Protein AF-C3X5T9-F1 (afdb_monomer)

Radius of gyration: 25.18 Å; Cα contacts (8 Å, |Δi|>4): 83; chains: 1; bounding box: 55×39×69 Å

pLDDT: mean 74.4, std 7.95, range [44.91, 89.31]

Organism: NCBI:txid556268

Sequence (166 aa):
MAKQAQERVCLDCGESFKGNPRARYCPKCREFRREGIRYQEAKTRGPGPIKRLVARIEPIKKYLSFWRLVILNVVFLLIGFSCVWYLHSLPFSIETQQKIEAFAPSNLALTVLLVWGSAMRLFYWYKENRSADNPTYWRDNYWKQLAAWLAGIVFTEFWAMIFLVL

Solvent-accessible surface area (backbone atoms only — not comparable to full-atom values): 9635 Å² total; per-residue (Å²): 132,85,76,70,66,40,80,42,62,15,78,82,81,63,49,78,38,74,32,54,87,86,59,59,54,37,77,68,56,47,51,35,53,73,72,73,42,54,64,70,55,58,69,66,51,66,76,50,74,67,54,50,51,49,63,66,43,53,67,51,57,69,72,61,36,68,66,59,54,51,51,53,52,52,52,52,51,52,52,52,51,50,52,52,52,52,61,66,71,49,84,91,44,75,71,58,50,55,50,50,61,70,44,44,64,54,52,50,52,50,50,50,48,55,52,49,54,50,52,51,51,53,50,44,54,54,48,36,78,69,39,88,88,56,49,65,61,47,54,57,52,46,54,54,51,50,52,54,50,51,50,49,51,54,50,51,54,53,51,50,52,50,68,72,76,105

Mean predicted aligned error: 14.91 Å

Secondary structure (DSSP, 8-state):
---PPEEEE-TTT--EEEE-TT--S-HHHHHHHHTT--HHHHHHSPPPHHHHHHHHHHHHHHHS-HHHHHHHHHHHHHHHHHHHHHHHHS---HHHHHHHHHHHHHHHHHHHHHHHHHHHHHHHHHHHHH-SS-HHHHHHHHHHHHHHHHHHHHHHHHHHHHHHH-

Structure (mmCIF, N/CA/C/O backbone):
data_AF-C3X5T9-F1
#
_entry.id   AF-C3X5T9-F1
#
loop_
_atom_site.group_PDB
_atom_site.id
_atom_site.type_symbol
_atom_site.label_atom_id
_atom_site.label_alt_id
_atom_site.label_comp_id
_atom_site.label_asym_id
_atom_site.label_entity_id
_atom_site.label_seq_id
_atom_site.pdbx_PDB_ins_code
_atom_site.Cartn_x
_atom_site.Cartn_y
_atom_site.Cartn_z
_atom_site.occupancy
_atom_site.B_iso_or_equiv
_atom_site.auth_seq_id
_atom_site.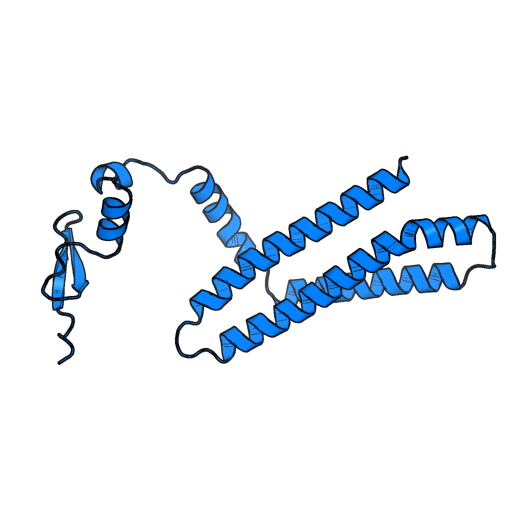auth_comp_id
_atom_site.auth_asym_id
_atom_site.auth_atom_id
_atom_site.pdbx_PDB_model_num
ATOM 1 N N . MET A 1 1 ? -16.497 -15.697 37.513 1.00 44.91 1 MET A N 1
ATOM 2 C CA . MET A 1 1 ? -17.877 -15.363 37.092 1.00 44.91 1 MET A CA 1
ATOM 3 C C . MET A 1 1 ? -17.844 -14.145 36.178 1.00 44.91 1 MET A C 1
ATOM 5 O O . MET A 1 1 ? -17.515 -13.057 36.643 1.00 44.91 1 MET A O 1
ATOM 9 N N . ALA A 1 2 ? -18.092 -14.318 34.878 1.00 54.88 2 ALA A N 1
ATOM 10 C CA . ALA A 1 2 ? -18.152 -13.199 33.940 1.00 54.88 2 ALA A CA 1
ATOM 11 C C . ALA A 1 2 ? -19.401 -12.358 34.250 1.00 54.88 2 ALA A C 1
ATOM 13 O O . ALA A 1 2 ? -20.524 -12.841 34.130 1.00 54.88 2 ALA A O 1
ATOM 14 N N . LYS A 1 3 ? -19.210 -11.119 34.719 1.00 59.91 3 LYS A N 1
ATOM 15 C CA . LYS A 1 3 ? -20.316 -10.183 34.963 1.00 59.91 3 LYS A CA 1
ATOM 16 C C . LYS A 1 3 ? -21.030 -9.920 33.638 1.00 59.91 3 LYS A C 1
ATOM 18 O O . LYS A 1 3 ? -20.430 -9.330 32.743 1.00 59.91 3 LYS A O 1
ATOM 23 N N . GLN A 1 4 ? -22.285 -10.355 33.536 1.00 68.19 4 GLN A N 1
ATOM 24 C CA . GLN A 1 4 ? -23.142 -10.095 32.382 1.00 68.19 4 GLN A CA 1
ATOM 25 C C . GLN A 1 4 ? -23.188 -8.589 32.096 1.00 68.19 4 GLN A C 1
ATOM 27 O O . GLN A 1 4 ? -23.303 -7.769 33.015 1.00 68.19 4 GLN A O 1
ATOM 32 N N . ALA A 1 5 ? -23.039 -8.229 30.822 1.00 73.44 5 ALA A N 1
ATOM 33 C CA . ALA A 1 5 ? -23.129 -6.847 30.382 1.00 73.44 5 ALA A CA 1
ATOM 34 C C . ALA A 1 5 ? -24.562 -6.345 30.606 1.00 73.44 5 ALA A C 1
ATOM 36 O O . ALA A 1 5 ? -25.511 -6.942 30.104 1.00 73.44 5 ALA A O 1
ATOM 37 N N . GLN A 1 6 ? -24.709 -5.264 31.369 1.00 78.62 6 GLN A N 1
ATOM 38 C CA . GLN A 1 6 ? -25.999 -4.624 31.625 1.00 78.62 6 GLN A CA 1
ATOM 39 C C . GLN A 1 6 ? -26.152 -3.396 30.733 1.00 78.62 6 GLN A C 1
ATOM 41 O O . GLN A 1 6 ? -25.168 -2.721 30.417 1.00 78.62 6 GLN A O 1
ATOM 46 N N . GLU A 1 7 ? -27.391 -3.110 30.349 1.00 83.06 7 GLU A N 1
ATOM 47 C CA . GLU A 1 7 ? -27.751 -1.892 29.636 1.00 83.06 7 GLU A CA 1
ATOM 48 C C . GLU A 1 7 ? -27.769 -0.709 30.613 1.00 83.06 7 GLU A C 1
ATOM 50 O O . GLU A 1 7 ? -28.330 -0.781 31.707 1.00 83.06 7 GLU A O 1
ATOM 55 N N . ARG A 1 8 ? -27.047 0.354 30.263 1.00 84.44 8 ARG A N 1
ATOM 56 C CA . ARG A 1 8 ? -26.789 1.531 31.100 1.00 84.44 8 ARG A CA 1
ATOM 57 C C . ARG A 1 8 ? -26.882 2.781 30.245 1.00 84.44 8 ARG A C 1
ATOM 59 O O . ARG A 1 8 ? -26.615 2.726 29.052 1.00 84.44 8 ARG A O 1
ATOM 66 N N . VAL A 1 9 ? -27.172 3.915 30.868 1.00 89.00 9 VAL A N 1
ATOM 67 C CA . VAL A 1 9 ? -27.158 5.226 30.208 1.00 89.00 9 VAL A CA 1
ATOM 68 C C . VAL A 1 9 ? -25.834 5.930 30.501 1.00 89.00 9 VAL A C 1
ATOM 70 O O . VAL A 1 9 ? -25.357 5.931 31.638 1.00 89.00 9 VAL A O 1
ATOM 73 N N . CYS A 1 10 ? -25.201 6.497 29.476 1.00 89.31 10 CYS A N 1
ATOM 74 C CA . CYS A 1 10 ? -23.958 7.246 29.632 1.00 89.31 10 CYS A CA 1
ATOM 75 C C . CYS A 1 10 ? -24.202 8.609 30.292 1.00 89.31 10 CYS A C 1
ATOM 77 O O . CYS A 1 10 ? -25.051 9.367 29.841 1.00 89.31 10 CYS A O 1
ATOM 79 N N . LEU A 1 11 ? -23.387 8.963 31.293 1.00 87.00 11 LEU A N 1
ATOM 80 C CA . LEU A 1 11 ? -23.489 10.262 31.977 1.00 87.00 11 LEU A CA 1
ATOM 81 C C . LEU A 1 11 ? -23.094 11.472 31.111 1.00 87.00 11 LEU A C 1
ATOM 83 O O . LEU A 1 11 ? -23.538 12.577 31.396 1.00 87.00 11 LEU A O 1
ATOM 87 N N . ASP A 1 12 ? -22.258 11.281 30.083 1.00 85.62 12 ASP A N 1
ATOM 88 C CA . ASP A 1 12 ? -21.768 12.385 29.242 1.00 85.62 12 ASP A CA 1
ATOM 89 C C . ASP A 1 12 ? -22.671 12.630 28.020 1.00 85.62 12 ASP A C 1
ATOM 91 O O . ASP A 1 12 ? -22.975 13.779 27.708 1.00 85.62 12 ASP A O 1
ATOM 95 N N . CYS A 1 13 ? -23.092 11.568 27.316 1.00 85.50 13 CYS A N 1
ATOM 96 C CA . CYS A 1 13 ? -23.898 11.688 26.093 1.00 85.50 13 CYS A CA 1
ATOM 97 C C . CYS A 1 13 ? -25.374 11.292 26.241 1.00 85.50 13 CYS A C 1
ATOM 99 O O . CYS A 1 13 ? -26.151 11.578 25.337 1.00 85.50 13 CYS A O 1
ATOM 101 N N . GLY A 1 14 ? -25.770 10.623 27.329 1.00 87.06 14 GLY A N 1
ATOM 102 C CA . GLY A 1 14 ? -27.144 10.146 27.524 1.00 87.06 14 GLY A CA 1
ATOM 103 C C . GLY A 1 14 ? -27.548 8.926 26.682 1.00 87.06 14 GLY A C 1
ATOM 104 O O . GLY A 1 14 ? -28.690 8.491 26.775 1.00 87.06 14 GLY A O 1
ATOM 105 N N . GLU A 1 15 ? -26.649 8.343 25.879 1.00 87.69 15 GLU A N 1
ATOM 106 C CA . GLU A 1 15 ? -26.958 7.144 25.078 1.00 87.69 15 GLU A CA 1
ATOM 107 C C . GLU A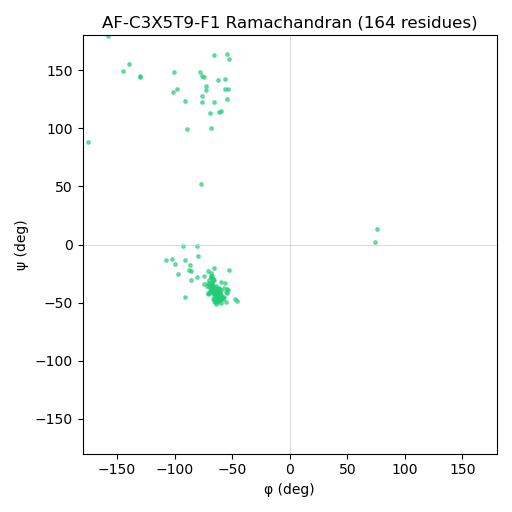 1 15 ? -26.984 5.870 25.937 1.00 87.69 15 GLU A C 1
ATOM 109 O O . GLU A 1 15 ? -26.173 5.712 26.862 1.00 87.69 15 GLU A O 1
ATOM 114 N N . SER A 1 16 ? -27.879 4.933 25.597 1.00 88.56 16 SER A N 1
ATOM 115 C CA . SER A 1 16 ? -27.863 3.582 26.157 1.00 88.56 16 SER A CA 1
ATOM 116 C C . SER A 1 16 ? -26.695 2.772 25.583 1.00 88.56 16 SER A C 1
ATOM 118 O O . SER A 1 16 ? -26.388 2.816 24.392 1.00 88.56 16 SER A O 1
ATOM 120 N N . PHE A 1 17 ? -25.992 2.035 26.439 1.00 89.12 17 PHE A N 1
ATOM 121 C CA . PHE A 1 17 ? -24.890 1.164 26.049 1.00 89.12 17 PHE A CA 1
ATOM 122 C C . PHE A 1 17 ? -24.852 -0.091 26.924 1.00 89.12 17 PHE A C 1
ATOM 124 O O . PHE A 1 17 ? -25.205 -0.063 28.103 1.00 89.12 17 PHE A O 1
ATOM 131 N N . LYS A 1 18 ? -24.379 -1.204 26.355 1.00 88.81 18 LYS A N 1
ATOM 132 C CA . LYS A 1 18 ? -24.144 -2.453 27.092 1.00 88.81 18 LYS A CA 1
ATOM 133 C C . LYS A 1 18 ? -22.715 -2.467 27.619 1.00 88.81 18 LYS A C 1
ATOM 135 O O . LYS A 1 18 ? -21.766 -2.324 26.849 1.00 88.81 18 LYS A O 1
ATOM 140 N N . GLY A 1 19 ? -22.543 -2.625 28.928 1.00 84.19 19 GLY A N 1
ATOM 141 C CA . GLY A 1 19 ? -21.218 -2.562 29.539 1.00 84.19 19 GLY A CA 1
ATOM 142 C C . GLY A 1 19 ? -21.110 -3.257 30.889 1.00 84.19 19 GLY A C 1
ATOM 143 O O . GLY A 1 19 ? -22.068 -3.813 31.424 1.00 84.19 19 GLY A O 1
ATOM 144 N N . ASN A 1 20 ? -19.899 -3.224 31.449 1.00 84.25 20 ASN A N 1
ATOM 145 C CA . ASN A 1 20 ? -19.652 -3.699 32.809 1.00 84.25 20 ASN A CA 1
ATOM 146 C C . ASN A 1 20 ? -20.575 -2.944 33.790 1.00 84.25 20 ASN A C 1
ATOM 148 O O . ASN A 1 20 ? -20.717 -1.732 33.645 1.00 84.25 20 ASN A O 1
ATOM 152 N N . PRO A 1 21 ? -21.122 -3.590 34.834 1.00 80.12 21 PRO A N 1
ATOM 153 C CA . PRO A 1 21 ? -21.926 -2.916 35.859 1.00 80.12 21 PRO A CA 1
ATOM 154 C C . PRO A 1 21 ? -21.265 -1.689 36.519 1.00 80.12 21 PRO A C 1
ATOM 156 O O . PRO A 1 21 ? -21.951 -0.844 37.083 1.00 80.12 21 PRO A O 1
ATOM 159 N N . ARG A 1 22 ? -19.930 -1.572 36.480 1.00 80.75 22 ARG A N 1
ATOM 160 C CA . ARG A 1 22 ? -19.186 -0.396 36.978 1.00 80.75 22 ARG A CA 1
ATOM 161 C C . ARG A 1 22 ? -18.897 0.664 35.902 1.00 80.75 22 ARG A C 1
ATOM 163 O O . ARG A 1 22 ? -18.265 1.678 36.199 1.00 80.75 22 ARG A O 1
ATOM 170 N N . ALA A 1 23 ? -19.293 0.433 34.651 1.00 83.38 23 ALA A N 1
ATOM 171 C CA . ALA A 1 23 ? -19.078 1.367 33.555 1.00 83.38 23 ALA A CA 1
ATOM 172 C C . ALA A 1 23 ? -20.070 2.534 33.651 1.00 83.38 23 ALA A C 1
ATOM 174 O O . ALA A 1 23 ? -21.279 2.338 33.662 1.00 83.38 23 ALA A O 1
ATOM 175 N N . ARG A 1 24 ? -19.531 3.756 33.723 1.00 85.00 24 ARG A N 1
ATOM 176 C CA . ARG A 1 24 ? -20.298 5.014 33.804 1.00 85.00 24 ARG A CA 1
ATOM 177 C C . ARG A 1 24 ? -20.422 5.749 32.463 1.00 85.00 24 ARG A C 1
ATOM 179 O O . ARG A 1 24 ? -21.265 6.626 32.307 1.00 85.00 24 ARG A O 1
ATOM 186 N N . TYR A 1 25 ? -19.574 5.391 31.502 1.00 88.06 25 TYR A N 1
ATOM 187 C CA . TYR A 1 25 ? -19.459 6.058 30.208 1.00 88.06 25 TYR A CA 1
ATOM 188 C C . TYR A 1 25 ? -19.516 5.028 29.087 1.00 88.06 25 TYR A C 1
ATOM 190 O O . TYR A 1 25 ? -18.981 3.925 29.247 1.00 88.06 25 TYR A O 1
ATOM 198 N N . CYS A 1 26 ? -20.120 5.406 27.960 1.00 88.62 26 CYS A N 1
ATOM 199 C CA . CYS A 1 26 ? -20.092 4.597 26.750 1.00 88.62 26 CYS A CA 1
ATOM 200 C C . CYS A 1 26 ? -18.653 4.509 26.191 1.00 88.62 26 CYS A C 1
ATOM 202 O O . CYS A 1 26 ? -17.795 5.322 26.562 1.00 88.62 26 CYS A O 1
ATOM 204 N N . PRO A 1 27 ? -18.363 3.548 25.294 1.00 86.69 27 PRO A N 1
ATOM 205 C CA . PRO A 1 27 ? -17.029 3.382 24.711 1.00 86.69 27 PRO A CA 1
ATOM 206 C C . PRO A 1 27 ? -16.496 4.670 24.064 1.00 86.69 27 PRO A C 1
ATOM 208 O O . PRO A 1 27 ? -15.359 5.052 24.321 1.00 86.69 27 PRO A O 1
ATOM 211 N N . LYS A 1 28 ? -17.359 5.396 23.338 1.00 85.31 28 LYS A N 1
ATOM 212 C CA . LYS A 1 28 ? -17.015 6.656 22.660 1.00 85.31 28 LYS A CA 1
ATOM 213 C C . LYS A 1 28 ? -16.626 7.765 23.647 1.00 85.31 28 LYS A C 1
ATOM 215 O O . LYS A 1 28 ? -15.561 8.360 23.534 1.00 85.31 28 LYS A O 1
ATOM 220 N N . CYS A 1 29 ? -17.456 8.028 24.661 1.00 87.50 29 CYS A N 1
ATOM 221 C CA . CYS A 1 29 ? -17.167 9.058 25.668 1.00 87.50 29 CYS A CA 1
ATOM 222 C C . CYS A 1 29 ? -15.970 8.695 26.554 1.00 87.50 29 CYS A C 1
ATOM 224 O O . CYS A 1 29 ? -15.258 9.579 27.027 1.00 87.50 29 CYS A O 1
ATOM 226 N N . ARG A 1 30 ? -15.715 7.397 26.764 1.00 86.00 30 ARG A N 1
ATOM 227 C CA . ARG A 1 30 ? -14.518 6.929 27.470 1.00 86.00 30 ARG A CA 1
ATOM 228 C C . ARG A 1 30 ? -13.239 7.250 26.691 1.00 86.00 30 ARG A C 1
ATOM 230 O O . ARG A 1 30 ? -12.253 7.610 27.329 1.00 86.00 30 ARG A O 1
ATOM 237 N N . GLU A 1 31 ? -13.246 7.120 25.367 1.00 85.94 31 GLU A N 1
ATOM 238 C CA . GLU A 1 31 ? -12.115 7.506 24.513 1.00 85.94 31 GLU A CA 1
ATOM 239 C C . GLU A 1 31 ? -11.869 9.014 24.567 1.00 85.94 31 GLU A C 1
ATOM 241 O O . GLU A 1 31 ? -10.767 9.421 24.922 1.00 85.94 31 GLU A O 1
ATOM 246 N N . PHE A 1 32 ? -12.906 9.839 24.385 1.00 85.12 32 PHE A N 1
ATOM 247 C CA . PHE A 1 32 ? -12.761 11.298 24.496 1.00 85.12 32 PHE A CA 1
ATOM 248 C C . PHE A 1 32 ? -12.176 11.728 25.844 1.00 85.12 32 PHE A C 1
ATOM 250 O O . PHE A 1 32 ? -11.281 12.567 25.902 1.00 85.12 32 PHE A O 1
ATOM 257 N N . ARG A 1 33 ? -12.610 11.092 26.937 1.00 82.12 33 ARG A N 1
ATOM 258 C CA . ARG A 1 33 ? -12.104 11.398 28.277 1.00 82.12 33 ARG A CA 1
ATOM 259 C C . ARG A 1 33 ? -10.652 10.947 28.491 1.00 82.12 33 ARG A C 1
ATOM 261 O O . ARG A 1 33 ? -9.942 11.593 29.254 1.00 82.12 33 ARG A O 1
ATOM 268 N N . ARG A 1 34 ? -10.195 9.875 27.830 1.00 84.12 34 ARG A N 1
ATOM 269 C CA . ARG A 1 34 ? -8.768 9.487 27.820 1.00 84.12 34 ARG A CA 1
ATOM 270 C C . ARG A 1 34 ? -7.910 10.506 27.076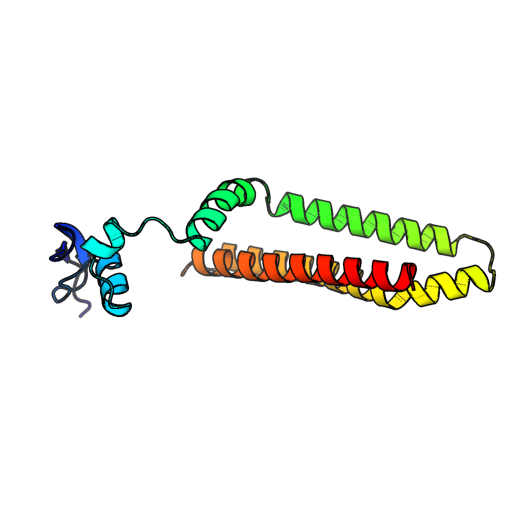 1.00 84.12 34 ARG A C 1
ATOM 272 O O . ARG A 1 34 ? -6.784 10.747 27.483 1.00 84.12 34 ARG A O 1
ATOM 279 N N . GLU A 1 35 ? -8.460 11.109 26.030 1.00 81.56 35 GLU A N 1
ATOM 280 C CA . GLU A 1 35 ? -7.814 12.158 25.235 1.00 81.56 35 GLU A CA 1
ATOM 281 C C . GLU A 1 35 ? -7.910 13.552 25.886 1.00 81.56 35 GLU A C 1
ATOM 283 O O . GLU A 1 35 ? -7.393 14.522 25.340 1.00 81.56 35 GLU A O 1
ATOM 288 N N . GLY A 1 36 ? -8.560 13.674 27.053 1.00 83.06 36 GLY A N 1
ATOM 289 C CA . GLY A 1 36 ? -8.747 14.948 27.757 1.00 83.06 36 GLY A CA 1
ATOM 290 C C . GLY A 1 36 ? -9.819 15.859 27.149 1.00 83.06 36 GLY A C 1
ATOM 291 O O . GLY A 1 36 ? -9.901 17.029 27.507 1.00 83.06 36 GLY A O 1
ATOM 292 N N . ILE A 1 37 ? -10.653 15.338 26.247 1.00 80.81 37 ILE A N 1
ATOM 293 C CA . ILE A 1 37 ? -11.669 16.094 25.509 1.00 80.81 37 ILE A CA 1
ATOM 294 C C . ILE A 1 37 ? -13.043 15.856 26.148 1.00 80.81 37 ILE A C 1
ATOM 296 O O . ILE A 1 37 ? -13.456 14.716 26.380 1.00 80.81 37 ILE A O 1
ATOM 300 N N . ARG A 1 38 ? -13.799 16.928 26.420 1.00 81.19 38 ARG A N 1
ATOM 301 C CA . ARG A 1 38 ? -15.203 16.799 26.850 1.00 81.19 38 ARG A CA 1
ATOM 302 C C . ARG A 1 38 ? -16.093 16.419 25.667 1.00 81.19 38 ARG A C 1
ATOM 304 O O . ARG A 1 38 ? -15.927 16.936 24.570 1.00 81.19 38 ARG A O 1
ATOM 311 N N . TYR A 1 39 ? -17.115 15.591 25.895 1.00 78.44 39 TYR A N 1
ATOM 312 C CA . TYR A 1 39 ? -18.069 15.198 24.843 1.00 78.44 39 TYR A CA 1
ATOM 313 C C . TYR A 1 39 ? -18.716 16.405 24.133 1.00 78.44 39 TYR A C 1
ATOM 315 O O . TYR A 1 39 ? -18.859 16.398 22.915 1.00 78.44 39 TYR A O 1
ATOM 323 N N . GLN A 1 40 ? -19.035 17.470 24.877 1.00 79.00 40 GLN A N 1
ATOM 324 C CA . GLN A 1 40 ? -19.578 18.719 24.32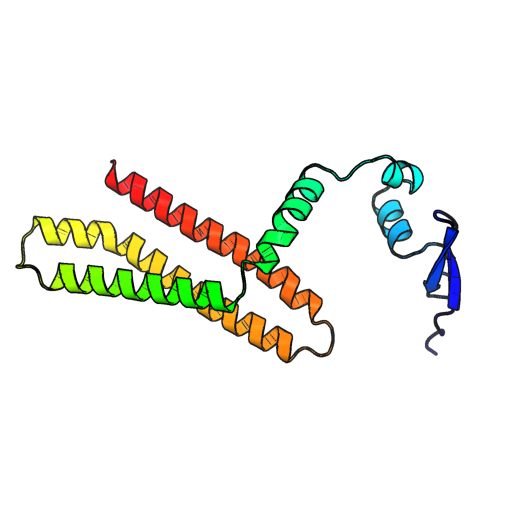2 1.00 79.00 40 GLN A CA 1
ATOM 325 C C . GLN A 1 40 ? -18.595 19.403 23.355 1.00 79.00 40 GLN A C 1
ATOM 327 O O . GLN A 1 40 ? -18.995 19.841 22.280 1.00 79.00 40 GLN A O 1
ATOM 332 N N . GLU A 1 41 ? -17.303 19.428 23.692 1.00 76.81 41 GLU A N 1
ATOM 333 C CA . GLU A 1 41 ? -16.245 19.959 22.823 1.00 76.81 41 GLU A CA 1
ATOM 334 C C . GLU A 1 41 ? -15.995 19.057 21.613 1.00 76.81 41 GLU A C 1
ATOM 336 O O . GLU A 1 41 ? -15.756 19.547 20.515 1.00 76.81 41 GLU A O 1
ATOM 341 N N . ALA A 1 42 ? -16.082 17.736 21.781 1.00 71.88 42 ALA A N 1
ATOM 342 C CA . ALA A 1 42 ? -15.988 16.790 20.672 1.00 71.88 42 ALA A CA 1
ATOM 343 C C . ALA A 1 42 ? -17.177 16.913 19.701 1.00 71.88 42 ALA A C 1
ATOM 345 O O . ALA A 1 42 ? -17.020 16.660 18.510 1.00 71.88 42 ALA A O 1
ATOM 346 N N . LYS A 1 43 ? -18.356 17.311 20.197 1.00 73.56 43 LYS A N 1
ATOM 347 C CA . LYS A 1 43 ? -19.558 17.543 19.386 1.00 73.56 43 LYS A CA 1
ATOM 348 C C . LYS A 1 43 ? -19.474 18.846 18.585 1.00 73.56 43 LYS A C 1
ATOM 350 O O . LYS A 1 43 ? -19.982 18.895 17.469 1.00 73.56 43 LYS A O 1
ATOM 355 N N . THR A 1 44 ? -18.838 19.885 19.130 1.00 72.44 44 THR A N 1
ATOM 356 C CA . THR A 1 44 ? -18.644 21.178 18.446 1.00 72.44 44 THR A CA 1
ATOM 357 C C . THR A 1 44 ? -17.406 21.204 17.555 1.00 72.44 44 THR A C 1
ATOM 359 O O . THR A 1 44 ? -17.412 21.867 16.517 1.00 72.44 44 THR A O 1
ATOM 362 N N . ARG A 1 45 ? -16.351 20.456 17.898 1.00 68.25 45 ARG A N 1
ATOM 363 C CA . ARG A 1 45 ? -15.198 20.249 17.017 1.00 68.25 45 ARG A CA 1
ATOM 364 C C . ARG A 1 45 ? -15.627 19.398 15.825 1.00 68.25 45 ARG A C 1
ATOM 366 O O . ARG A 1 45 ? -15.702 18.174 15.901 1.00 68.25 45 ARG A O 1
ATOM 373 N N . GLY A 1 46 ? -15.877 20.059 14.698 1.00 63.81 46 GLY A N 1
ATOM 374 C CA . GLY A 1 46 ? -16.052 19.387 13.415 1.00 63.81 46 GLY A CA 1
ATOM 375 C C . GLY A 1 46 ? -14.873 18.451 13.099 1.00 63.81 46 GLY A C 1
ATOM 376 O O . GLY A 1 46 ? -13.782 18.598 13.662 1.00 63.81 46 GLY A O 1
ATOM 377 N N . PRO A 1 47 ? -15.057 17.472 12.198 1.00 65.50 47 PRO A N 1
ATOM 378 C CA . PRO A 1 47 ? -14.006 16.523 11.861 1.00 65.50 47 PRO A CA 1
ATOM 379 C C . PRO A 1 47 ? -12.733 17.262 11.425 1.00 65.50 47 PRO A C 1
ATOM 381 O O . PRO A 1 47 ? -12.747 18.093 10.506 1.00 65.50 47 PRO A O 1
ATOM 384 N N . GLY A 1 48 ? -11.623 16.947 12.102 1.00 73.19 48 GLY A N 1
ATOM 385 C CA . GLY A 1 48 ? -10.303 17.484 11.782 1.00 73.19 48 GLY A CA 1
ATOM 386 C C . GLY A 1 48 ? -9.920 17.243 10.312 1.00 73.19 48 GLY A C 1
ATOM 387 O O . GLY A 1 48 ? -10.531 16.402 9.643 1.00 73.19 48 GLY A O 1
ATOM 388 N N . PRO A 1 49 ? -8.909 17.958 9.789 1.00 73.75 49 PRO A N 1
ATOM 389 C CA . PRO A 1 49 ? -8.554 17.928 8.366 1.00 73.75 49 PRO A CA 1
ATOM 390 C C . PRO A 1 49 ? -8.313 16.502 7.844 1.00 73.75 49 PRO A C 1
ATOM 392 O O . PRO A 1 49 ? -8.806 16.142 6.777 1.00 73.75 49 PRO A O 1
ATOM 395 N N . ILE A 1 50 ? -7.675 15.649 8.652 1.00 69.38 50 ILE A N 1
ATOM 396 C CA . ILE A 1 50 ? -7.428 14.239 8.324 1.00 69.38 50 ILE A CA 1
ATOM 397 C C . ILE A 1 50 ? -8.739 13.443 8.224 1.00 69.38 50 ILE A C 1
ATOM 399 O O . ILE A 1 50 ? -8.934 12.712 7.260 1.00 69.38 50 ILE A O 1
ATOM 403 N N . LYS A 1 51 ? -9.685 13.612 9.163 1.00 72.19 51 LYS A N 1
ATOM 404 C CA . LYS A 1 51 ? -10.984 12.908 9.118 1.00 72.19 51 LYS A CA 1
ATOM 405 C C . LYS A 1 51 ? -11.813 13.314 7.896 1.00 72.19 51 LYS A C 1
ATOM 407 O O . LYS A 1 51 ? -12.473 12.462 7.310 1.00 72.19 51 LYS A O 1
ATOM 412 N N . ARG A 1 52 ? -11.749 14.586 7.481 1.00 74.81 52 ARG A N 1
ATOM 413 C CA . ARG A 1 52 ? -12.390 15.064 6.242 1.00 74.81 52 ARG A CA 1
ATOM 414 C C . ARG A 1 52 ? -11.780 14.435 4.990 1.00 74.81 52 ARG A C 1
ATOM 416 O O . ARG A 1 52 ? -12.522 14.021 4.106 1.00 74.81 52 ARG A O 1
ATOM 423 N N . LEU A 1 53 ? -10.453 14.331 4.929 1.00 70.88 53 LEU A N 1
ATOM 424 C CA . LEU A 1 53 ? -9.759 13.650 3.832 1.00 70.88 53 LEU A CA 1
ATOM 425 C C . LEU A 1 53 ? -10.113 12.161 3.776 1.00 70.88 53 LEU A C 1
ATOM 427 O O . LEU A 1 53 ? -10.458 11.659 2.712 1.00 70.88 53 LEU A O 1
ATOM 431 N N . VAL A 1 54 ? -10.112 11.473 4.921 1.00 69.69 54 VAL A N 1
ATOM 432 C CA . VAL A 1 54 ? -10.474 10.049 5.003 1.00 69.69 54 VAL A CA 1
ATOM 433 C C . VAL A 1 54 ? -11.911 9.814 4.538 1.00 69.69 54 VAL A C 1
ATOM 435 O O . VAL A 1 54 ? -12.127 8.952 3.692 1.00 69.69 54 VAL A O 1
ATOM 438 N N . ALA A 1 55 ? -12.871 10.633 4.984 1.00 70.50 55 ALA A N 1
ATOM 439 C CA . ALA A 1 55 ? -14.263 10.537 4.537 1.00 70.50 55 ALA A CA 1
ATOM 440 C C . ALA A 1 55 ? -14.414 10.732 3.015 1.00 70.50 55 ALA A C 1
ATOM 442 O O . ALA A 1 55 ? -15.267 10.109 2.387 1.00 70.50 55 ALA A O 1
ATOM 443 N N . ARG A 1 56 ? -13.556 11.561 2.403 1.00 72.00 56 ARG A N 1
ATOM 444 C CA . ARG A 1 56 ? -13.513 11.770 0.947 1.00 72.00 56 ARG A CA 1
ATOM 445 C C . ARG A 1 56 ? -12.887 10.589 0.193 1.00 72.00 56 ARG A C 1
ATOM 447 O O . ARG A 1 56 ? -13.227 10.365 -0.964 1.00 72.00 56 ARG A O 1
ATOM 454 N N . ILE A 1 57 ? -12.006 9.828 0.845 1.00 68.44 57 ILE A N 1
ATOM 455 C CA . ILE A 1 57 ? -11.341 8.629 0.303 1.00 68.44 57 ILE A CA 1
ATOM 456 C C . ILE A 1 57 ? -12.182 7.356 0.528 1.00 68.44 57 ILE A C 1
ATOM 458 O O . ILE A 1 57 ? -12.050 6.394 -0.224 1.00 68.44 57 ILE A O 1
ATOM 462 N N . GLU A 1 58 ? -13.095 7.342 1.501 1.00 69.19 58 GLU A N 1
ATOM 463 C CA . GLU A 1 58 ? -14.024 6.231 1.767 1.00 69.19 58 GLU A CA 1
ATOM 464 C C . GLU A 1 58 ? -14.742 5.682 0.509 1.00 69.19 58 GLU A C 1
ATOM 466 O O . GLU A 1 58 ? -14.724 4.465 0.308 1.00 69.19 58 GLU A O 1
ATOM 471 N N . PRO A 1 59 ? -15.311 6.508 -0.400 1.00 68.88 59 PRO A N 1
ATOM 472 C CA . PRO A 1 59 ? -15.901 5.996 -1.641 1.00 68.88 59 PRO A CA 1
ATOM 473 C C . PRO A 1 59 ? -14.859 5.394 -2.596 1.00 68.88 59 PRO A C 1
ATOM 475 O O . PRO A 1 59 ? -15.163 4.443 -3.316 1.00 68.88 59 PRO A O 1
ATOM 478 N N . ILE A 1 60 ? -13.620 5.894 -2.579 1.00 64.44 60 ILE A N 1
ATOM 479 C CA . ILE A 1 60 ? -12.516 5.384 -3.405 1.00 64.44 60 ILE A CA 1
ATOM 480 C C . ILE A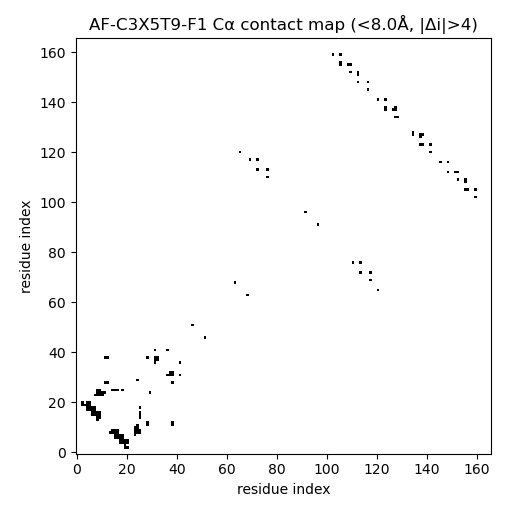 1 60 ? -12.121 3.979 -2.946 1.00 64.44 60 ILE A C 1
ATOM 482 O O . ILE A 1 60 ? -11.866 3.121 -3.790 1.00 64.44 60 ILE A O 1
ATOM 486 N N . LYS A 1 61 ? -12.174 3.687 -1.636 1.00 63.56 61 LYS A N 1
ATOM 487 C CA . LYS A 1 61 ? -11.935 2.327 -1.120 1.00 63.56 61 LYS A CA 1
ATOM 488 C C . LYS A 1 61 ? -12.861 1.285 -1.751 1.00 63.56 61 LYS A C 1
ATOM 490 O O . LYS A 1 61 ? -12.443 0.152 -1.959 1.00 63.56 61 LYS A O 1
ATOM 495 N N . LYS A 1 62 ? -14.102 1.664 -2.086 1.00 62.97 62 LYS A N 1
ATOM 496 C CA . LYS A 1 62 ? -15.072 0.779 -2.753 1.00 62.97 62 LYS A CA 1
ATOM 497 C C . LYS A 1 62 ? -14.682 0.482 -4.206 1.00 62.97 62 LYS A C 1
ATOM 499 O O . LYS A 1 62 ? -14.921 -0.621 -4.691 1.00 62.97 62 LYS A O 1
ATOM 504 N N . TYR A 1 63 ? -14.076 1.452 -4.892 1.00 57.66 63 TYR A N 1
ATOM 505 C CA . TYR A 1 63 ? -13.603 1.314 -6.274 1.00 57.66 63 TYR A CA 1
ATOM 506 C C . TYR A 1 63 ? -12.249 0.609 -6.383 1.00 57.66 63 TYR A C 1
ATOM 508 O O . TYR A 1 63 ? -12.005 -0.085 -7.374 1.00 57.66 63 TYR A O 1
ATOM 516 N N . LEU A 1 64 ? -11.413 0.717 -5.348 1.00 65.00 64 LEU A N 1
ATOM 517 C CA . LEU A 1 64 ? -10.153 -0.006 -5.185 1.00 65.00 64 LEU A CA 1
ATOM 518 C C . LEU A 1 64 ? -10.405 -1.463 -4.739 1.00 65.00 64 LEU A C 1
ATOM 520 O O . LEU A 1 64 ? -9.879 -1.948 -3.738 1.00 65.00 64 LEU A O 1
ATOM 524 N N . SER A 1 65 ? -11.266 -2.165 -5.479 1.00 67.88 65 SER A N 1
ATOM 525 C CA . SER A 1 65 ? -11.513 -3.593 -5.279 1.00 67.88 65 SER A CA 1
ATOM 526 C C . SER A 1 65 ? -10.191 -4.359 -5.373 1.00 67.88 65 SER A C 1
ATOM 528 O O . SER A 1 65 ? -9.402 -4.145 -6.297 1.00 67.88 65 SER A O 1
ATOM 530 N N . PHE A 1 66 ? -9.967 -5.264 -4.418 1.00 66.00 66 PHE A N 1
ATOM 531 C CA . PHE A 1 66 ? -8.781 -6.120 -4.339 1.00 66.00 66 PHE A CA 1
ATOM 532 C C . PHE A 1 66 ? -8.425 -6.746 -5.694 1.00 66.00 66 PHE A C 1
ATOM 534 O O . PHE A 1 66 ? -7.296 -6.627 -6.163 1.00 66.00 66 PHE A O 1
ATOM 541 N N . TRP A 1 67 ? -9.415 -7.335 -6.365 1.00 67.38 67 TRP A N 1
ATOM 542 C CA . TRP A 1 67 ? -9.228 -8.006 -7.650 1.00 67.38 67 TRP A CA 1
ATOM 543 C C . TRP A 1 67 ? -8.864 -7.048 -8.778 1.00 67.38 67 TRP A C 1
ATOM 545 O O . TRP A 1 67 ? -8.049 -7.395 -9.625 1.00 67.38 67 TRP A O 1
ATOM 555 N N . ARG A 1 68 ? -9.393 -5.819 -8.767 1.00 77.75 68 ARG A N 1
ATOM 556 C CA . ARG A 1 68 ? -9.007 -4.801 -9.754 1.00 77.75 68 ARG A CA 1
ATOM 557 C C . ARG A 1 68 ? -7.535 -4.432 -9.613 1.00 77.75 68 ARG A C 1
ATOM 559 O O . ARG A 1 68 ? -6.847 -4.365 -10.620 1.00 77.75 68 ARG A O 1
ATOM 566 N N . LEU A 1 69 ? -7.044 -4.262 -8.384 1.00 72.12 69 LEU A N 1
ATOM 567 C CA . LEU A 1 69 ? -5.624 -3.995 -8.121 1.00 72.12 69 LEU A CA 1
ATOM 568 C C . LEU A 1 69 ? -4.727 -5.162 -8.535 1.00 72.12 69 LEU A C 1
ATOM 570 O O . LEU A 1 69 ? -3.656 -4.930 -9.081 1.00 72.12 69 LEU A O 1
ATOM 574 N N . VAL A 1 70 ? -5.154 -6.404 -8.286 1.00 71.25 70 VAL A N 1
ATOM 575 C CA . VAL A 1 70 ? -4.417 -7.602 -8.717 1.00 71.25 70 VAL A CA 1
ATOM 576 C C . VAL A 1 70 ? -4.322 -7.659 -10.240 1.00 71.25 70 VAL A C 1
ATOM 578 O O . VAL A 1 70 ? -3.225 -7.825 -10.763 1.00 71.25 70 VAL A O 1
ATOM 581 N N . ILE A 1 71 ? -5.435 -7.450 -10.950 1.00 79.06 71 ILE A N 1
ATOM 582 C CA . ILE A 1 71 ? -5.460 -7.415 -12.420 1.00 79.06 71 ILE A CA 1
ATOM 583 C C . ILE A 1 71 ? -4.518 -6.328 -12.944 1.00 79.06 71 ILE A C 1
ATOM 585 O O . ILE A 1 71 ? -3.698 -6.595 -13.815 1.00 79.06 71 ILE A O 1
ATOM 589 N N . LEU A 1 72 ? -4.588 -5.125 -12.374 1.00 77.81 72 LEU A N 1
ATOM 590 C CA . LEU A 1 72 ? -3.747 -3.995 -12.768 1.00 77.81 72 LEU A CA 1
ATOM 591 C C . LEU A 1 72 ? -2.250 -4.302 -12.546 1.00 77.81 72 LEU A C 1
ATOM 593 O O . LEU A 1 72 ? -1.425 -4.005 -13.405 1.00 77.81 72 LEU A O 1
ATOM 597 N N . ASN A 1 73 ? -1.912 -4.997 -11.454 1.00 74.00 73 ASN A N 1
ATOM 598 C CA . ASN A 1 73 ? -0.556 -5.490 -11.183 1.00 74.00 73 ASN A CA 1
ATOM 599 C C . ASN A 1 73 ? -0.062 -6.477 -12.249 1.00 74.00 73 ASN A C 1
ATOM 601 O O . ASN A 1 73 ? 1.071 -6.377 -12.711 1.00 74.00 73 ASN A O 1
ATOM 605 N N . VAL A 1 74 ? -0.907 -7.441 -12.624 1.00 77.00 74 VAL A N 1
ATOM 606 C CA . VAL A 1 74 ? -0.577 -8.449 -13.641 1.00 77.00 74 VAL A CA 1
ATOM 607 C C . VAL A 1 74 ? -0.389 -7.788 -15.004 1.00 77.00 74 VAL A C 1
ATOM 609 O O . VAL A 1 74 ? 0.568 -8.103 -15.703 1.00 77.00 74 VAL A O 1
ATOM 612 N N . VAL A 1 75 ? -1.246 -6.826 -15.358 1.00 82.31 75 VAL A N 1
ATOM 613 C CA . VAL A 1 75 ? -1.115 -6.046 -16.597 1.00 82.31 75 VAL A CA 1
ATOM 614 C C . VAL A 1 75 ? 0.221 -5.302 -16.634 1.00 82.31 75 VAL A C 1
ATOM 616 O O . VAL A 1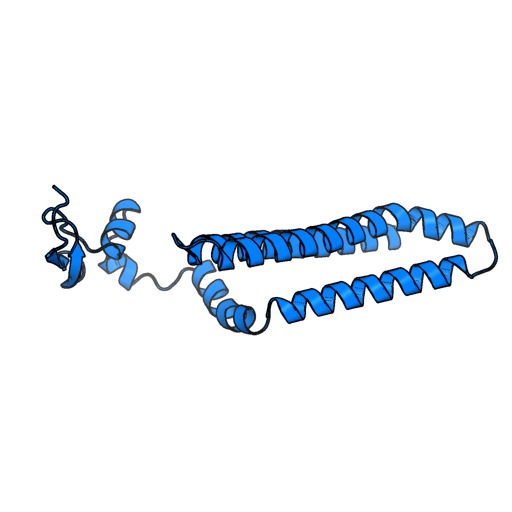 75 ? 0.935 -5.408 -17.628 1.00 82.31 75 VAL A O 1
ATOM 619 N N . PHE A 1 76 ? 0.611 -4.615 -15.555 1.00 76.69 76 PHE A N 1
ATOM 620 C CA . PHE A 1 76 ? 1.911 -3.937 -15.502 1.00 76.69 76 PHE A CA 1
ATOM 621 C C . PHE A 1 76 ? 3.096 -4.900 -15.607 1.00 76.69 76 PHE A C 1
ATOM 623 O O . PHE A 1 76 ? 4.048 -4.604 -16.324 1.00 76.69 76 PHE A O 1
ATOM 630 N N . LEU A 1 77 ? 3.030 -6.067 -14.957 1.00 73.75 77 LEU A N 1
ATOM 631 C CA . LEU A 1 77 ? 4.066 -7.095 -15.091 1.00 73.75 77 LEU A CA 1
ATOM 632 C C . LEU A 1 77 ? 4.190 -7.604 -16.531 1.00 73.75 77 LEU A C 1
ATOM 634 O O . LEU A 1 77 ? 5.304 -7.753 -17.024 1.00 73.75 77 LEU A O 1
ATOM 638 N N . LEU A 1 78 ? 3.069 -7.835 -17.219 1.00 78.19 78 LEU A N 1
ATOM 639 C CA . LEU A 1 78 ? 3.067 -8.280 -18.615 1.00 78.19 78 LEU A CA 1
ATOM 640 C C . LEU A 1 78 ? 3.640 -7.218 -19.556 1.00 78.19 78 LEU A C 1
ATOM 642 O O . LEU A 1 78 ? 4.425 -7.554 -20.442 1.00 78.19 78 LEU A O 1
ATOM 646 N N . ILE A 1 79 ? 3.288 -5.945 -19.352 1.00 78.69 79 ILE A N 1
ATOM 647 C CA . ILE A 1 79 ? 3.843 -4.826 -20.127 1.00 78.69 79 ILE A CA 1
ATOM 648 C C . ILE A 1 79 ? 5.354 -4.732 -19.897 1.00 78.69 79 ILE A C 1
ATOM 650 O O . ILE A 1 79 ? 6.112 -4.720 -20.864 1.00 78.69 79 ILE A O 1
ATOM 654 N N . GLY A 1 80 ? 5.801 -4.751 -18.637 1.00 71.44 80 GLY A N 1
ATOM 655 C CA . GLY A 1 80 ? 7.223 -4.715 -18.293 1.00 71.44 80 GLY A CA 1
ATOM 656 C C . GLY A 1 80 ? 8.003 -5.876 -18.912 1.00 71.44 80 GLY A C 1
ATOM 657 O O . GLY A 1 80 ? 9.036 -5.658 -19.542 1.00 71.44 80 GLY A O 1
ATOM 658 N N . PHE A 1 81 ? 7.475 -7.101 -18.821 1.00 75.19 81 PHE A N 1
ATOM 659 C CA . PHE A 1 81 ? 8.094 -8.281 -19.430 1.00 75.19 81 PHE A CA 1
ATOM 660 C C . PHE A 1 81 ? 8.165 -8.172 -20.958 1.00 75.19 81 PHE A C 1
ATOM 662 O O . PHE A 1 81 ? 9.191 -8.492 -21.554 1.00 75.19 81 PHE A O 1
ATOM 669 N N . SER A 1 82 ? 7.108 -7.657 -21.591 1.00 78.25 82 SER A N 1
ATOM 670 C CA . SER A 1 82 ? 7.064 -7.444 -23.043 1.00 78.25 82 SER A CA 1
ATOM 671 C C . SER A 1 82 ? 8.082 -6.393 -23.498 1.00 78.25 82 SER A C 1
ATOM 673 O O . SER A 1 82 ? 8.758 -6.596 -24.503 1.00 78.25 82 SER A O 1
ATOM 675 N N . CYS A 1 83 ? 8.247 -5.299 -22.746 1.00 72.00 83 CYS A N 1
ATOM 676 C CA . CYS A 1 83 ? 9.261 -4.279 -23.024 1.00 72.00 83 CYS A CA 1
ATOM 677 C C . CYS A 1 83 ? 10.687 -4.832 -22.893 1.00 72.00 83 CYS A C 1
ATOM 679 O O . CYS A 1 83 ? 11.518 -4.574 -23.761 1.00 72.00 83 CYS A O 1
ATOM 681 N N . VAL A 1 84 ? 10.969 -5.620 -21.850 1.00 68.94 84 VAL A N 1
ATOM 682 C CA . VAL A 1 84 ? 12.279 -6.273 -21.674 1.00 68.94 84 VAL A CA 1
ATOM 683 C C . VAL A 1 84 ? 12.551 -7.261 -22.807 1.00 68.94 84 VAL A C 1
ATOM 685 O O . VAL A 1 84 ? 13.635 -7.243 -23.385 1.00 68.94 84 VAL A O 1
ATOM 688 N N . TRP A 1 85 ? 11.562 -8.083 -23.168 1.00 78.06 85 TRP A N 1
ATOM 689 C CA . TRP A 1 85 ? 11.670 -9.021 -24.285 1.00 78.06 85 TRP A CA 1
ATOM 690 C C . TRP A 1 85 ? 11.956 -8.304 -25.609 1.00 78.06 85 TRP A C 1
ATOM 692 O O . TRP A 1 85 ? 12.831 -8.719 -26.367 1.00 78.06 85 TRP A O 1
ATOM 702 N N . TYR A 1 86 ? 11.260 -7.194 -25.866 1.00 76.38 86 TYR A N 1
ATOM 703 C CA . TYR A 1 86 ? 11.487 -6.358 -27.041 1.00 76.38 86 TYR A CA 1
ATOM 704 C C . TYR A 1 86 ? 12.913 -5.790 -27.070 1.00 76.38 86 TYR A C 1
ATOM 706 O O . TYR A 1 86 ? 13.603 -5.932 -28.078 1.00 76.38 86 TYR A O 1
ATOM 714 N N . LEU A 1 87 ? 13.392 -5.225 -25.957 1.00 68.31 87 LEU A N 1
ATOM 715 C CA . LEU A 1 87 ? 14.761 -4.708 -25.855 1.00 68.31 87 LEU A CA 1
ATOM 716 C C . LEU A 1 87 ? 15.816 -5.804 -26.057 1.00 68.31 87 LEU A C 1
ATOM 718 O O . LEU A 1 87 ? 16.814 -5.561 -26.725 1.00 68.31 87 LEU A O 1
ATOM 722 N N . HIS A 1 88 ? 15.577 -7.014 -25.544 1.00 69.12 88 HIS A N 1
ATOM 723 C CA . HIS A 1 88 ? 16.464 -8.164 -25.741 1.00 69.12 88 HIS A CA 1
ATOM 724 C C . HIS A 1 88 ? 16.480 -8.669 -27.196 1.00 69.12 88 HIS A C 1
ATOM 726 O O . HIS A 1 88 ? 17.461 -9.260 -27.637 1.00 69.12 88 HIS A O 1
ATOM 732 N N . SER A 1 89 ? 15.398 -8.466 -27.954 1.00 77.56 89 SER A N 1
ATOM 733 C CA . SER A 1 89 ? 15.306 -8.890 -29.360 1.00 77.56 89 SER A CA 1
ATOM 734 C C . SER A 1 89 ? 16.011 -7.955 -30.355 1.00 77.56 89 SER A C 1
ATOM 736 O O . SER A 1 89 ? 16.154 -8.309 -31.526 1.00 77.56 89 SER A O 1
ATOM 738 N N . LEU A 1 90 ? 16.458 -6.774 -29.912 1.00 74.75 90 LEU A N 1
ATOM 739 C CA . LEU A 1 90 ? 17.207 -5.829 -30.741 1.00 74.75 90 LEU A CA 1
ATOM 740 C C . LEU A 1 90 ? 18.678 -6.264 -30.897 1.00 74.75 90 LEU A C 1
ATOM 742 O O . LEU A 1 90 ? 19.247 -6.865 -29.985 1.00 74.75 90 LEU A O 1
ATOM 746 N N . PRO A 1 91 ? 19.322 -5.964 -32.042 1.00 73.81 91 PRO A N 1
ATOM 747 C CA . PRO A 1 91 ? 20.727 -6.287 -32.256 1.00 73.81 91 PRO A CA 1
ATOM 748 C C . PRO A 1 91 ? 21.629 -5.554 -31.252 1.00 73.81 91 PRO A C 1
ATOM 750 O O . PRO A 1 91 ? 21.411 -4.389 -30.924 1.00 73.81 91 PRO A O 1
ATOM 753 N N . PHE A 1 92 ? 22.658 -6.261 -30.789 1.00 64.25 92 PHE A N 1
ATOM 754 C CA . PHE A 1 92 ? 23.581 -5.834 -29.739 1.00 64.25 92 PHE A CA 1
ATOM 755 C C . PHE A 1 92 ? 24.312 -4.529 -30.109 1.00 64.25 92 PHE A C 1
ATOM 757 O O . PHE A 1 92 ? 25.104 -4.504 -31.053 1.00 64.25 92 PHE A O 1
ATOM 764 N N . SER A 1 93 ? 24.070 -3.446 -29.363 1.00 73.69 93 SER A N 1
ATOM 765 C CA . SER A 1 93 ? 24.833 -2.194 -29.459 1.00 73.69 93 SER A CA 1
ATOM 766 C C . SER A 1 93 ? 25.286 -1.727 -28.071 1.00 73.69 93 SER A C 1
ATOM 768 O O . SER A 1 93 ? 24.563 -1.871 -27.089 1.00 73.69 93 SER A O 1
ATOM 770 N N . ILE A 1 94 ? 26.480 -1.136 -27.966 1.00 72.69 94 ILE A N 1
ATOM 771 C CA . ILE A 1 94 ? 27.024 -0.654 -26.679 1.00 72.69 94 ILE A CA 1
ATOM 772 C C . ILE A 1 94 ? 26.065 0.356 -26.013 1.00 72.69 94 ILE A C 1
ATOM 774 O O . ILE A 1 94 ? 25.850 0.308 -24.803 1.00 72.69 94 ILE A O 1
ATOM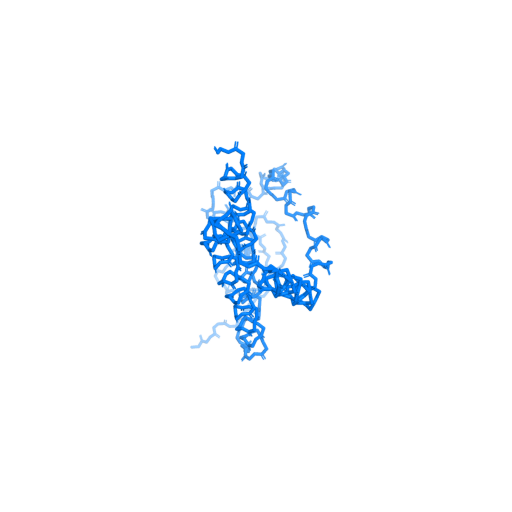 778 N N . GLU A 1 95 ? 25.413 1.215 -26.806 1.00 71.12 95 GLU A N 1
ATOM 779 C CA . GLU A 1 95 ? 24.403 2.160 -26.309 1.00 71.12 95 GLU A CA 1
ATOM 780 C C . GLU A 1 95 ? 23.142 1.478 -25.758 1.00 71.12 95 GLU A C 1
ATOM 782 O O . GLU A 1 95 ? 22.545 1.972 -24.801 1.00 71.12 95 GLU A O 1
ATOM 787 N N . THR A 1 96 ? 22.693 0.367 -26.355 1.00 67.19 96 THR A N 1
ATOM 788 C CA . THR A 1 96 ? 21.509 -0.355 -25.856 1.00 67.19 96 THR A CA 1
ATOM 789 C C . THR A 1 96 ? 21.816 -1.074 -24.551 1.00 67.19 96 THR A C 1
ATOM 791 O O . THR A 1 96 ? 20.982 -1.066 -23.647 1.00 67.19 96 THR A O 1
ATOM 794 N N . GLN A 1 97 ? 23.029 -1.599 -24.395 1.00 68.12 97 GLN A N 1
ATOM 795 C CA . GLN A 1 97 ? 23.447 -2.265 -23.167 1.00 68.12 97 GLN A CA 1
ATOM 796 C C . GLN A 1 97 ? 23.606 -1.293 -21.988 1.00 68.12 97 GLN A C 1
ATOM 798 O O . GLN A 1 97 ? 23.094 -1.572 -20.907 1.00 68.12 97 GLN A O 1
ATOM 803 N N . GLN A 1 98 ? 24.192 -0.110 -22.205 1.00 69.69 98 GLN A N 1
ATOM 804 C CA . GLN A 1 98 ? 24.268 0.934 -21.172 1.00 69.69 98 GLN A CA 1
ATOM 805 C C . GLN A 1 98 ? 22.884 1.409 -20.717 1.00 69.69 98 GLN A C 1
ATOM 807 O O . GLN A 1 98 ? 22.657 1.615 -19.525 1.00 69.69 98 GLN A O 1
ATOM 812 N N . LYS A 1 99 ? 21.929 1.533 -21.649 1.00 66.38 99 LYS A N 1
ATOM 813 C CA . LYS A 1 99 ? 20.535 1.847 -21.308 1.00 66.38 99 LYS A CA 1
ATOM 814 C C . LYS A 1 99 ? 19.922 0.727 -20.462 1.00 66.38 99 LYS A C 1
ATOM 816 O O . LYS A 1 99 ? 19.357 1.007 -19.414 1.00 66.38 99 LYS A O 1
ATOM 821 N N . ILE A 1 100 ? 20.069 -0.538 -20.853 1.00 66.44 100 ILE A N 1
ATOM 822 C CA . ILE A 1 100 ? 19.524 -1.675 -20.092 1.00 66.44 100 ILE A CA 1
ATOM 823 C C . ILE A 1 100 ? 20.119 -1.747 -18.675 1.00 66.44 100 ILE A C 1
ATOM 825 O O . ILE A 1 100 ? 19.376 -1.952 -17.715 1.00 66.44 100 ILE A O 1
ATOM 829 N N . GLU A 1 101 ? 21.425 -1.527 -18.523 1.00 68.50 101 GLU A N 1
ATOM 830 C CA . GLU A 1 101 ? 22.110 -1.540 -17.224 1.00 68.50 101 GLU A CA 1
ATOM 831 C C . GLU A 1 101 ? 21.698 -0.362 -16.327 1.00 68.50 101 GLU A C 1
ATOM 833 O O . GLU A 1 101 ? 21.507 -0.556 -15.126 1.00 68.50 101 GLU A O 1
ATOM 838 N N . ALA A 1 102 ? 21.454 0.825 -16.894 1.00 67.00 102 ALA A N 1
ATOM 839 C CA . ALA A 1 102 ? 20.925 1.975 -16.154 1.00 67.00 102 ALA A CA 1
ATOM 840 C C . ALA A 1 102 ? 19.486 1.746 -15.643 1.00 67.00 102 ALA A C 1
ATOM 842 O O . ALA A 1 102 ? 19.110 2.244 -14.582 1.00 67.00 102 ALA A O 1
ATOM 843 N N . PHE A 1 103 ? 18.688 0.952 -16.365 1.00 62.88 103 PHE A N 1
ATOM 844 C CA . PHE A 1 103 ? 17.309 0.605 -15.999 1.00 62.88 103 PHE A CA 1
ATOM 845 C C . PHE A 1 103 ? 17.179 -0.669 -15.147 1.00 62.88 103 PHE A C 1
ATOM 847 O O . PHE A 1 103 ? 16.112 -0.932 -14.588 1.00 62.88 103 PHE A O 1
ATOM 854 N N . ALA A 1 104 ? 18.229 -1.485 -15.028 1.00 64.81 104 ALA A N 1
ATOM 855 C CA . ALA A 1 104 ? 18.175 -2.755 -14.304 1.00 64.81 104 ALA A CA 1
ATOM 856 C C . ALA A 1 104 ? 17.828 -2.613 -12.802 1.00 64.81 104 ALA A C 1
ATOM 858 O O . ALA A 1 104 ? 16.992 -3.387 -12.325 1.00 64.81 104 ALA A O 1
ATOM 859 N N . PRO A 1 105 ? 18.371 -1.637 -12.042 1.00 63.47 105 PRO A N 1
ATOM 860 C CA . PRO A 1 105 ? 18.077 -1.499 -10.614 1.00 63.47 105 PRO A CA 1
ATOM 861 C C . PRO A 1 105 ? 16.640 -1.042 -10.349 1.00 63.47 105 PRO A C 1
ATOM 863 O O . PRO A 1 105 ? 15.986 -1.546 -9.435 1.00 63.47 105 PRO A O 1
ATOM 866 N N . SER A 1 106 ? 16.130 -0.112 -11.161 1.00 65.56 106 SER A N 1
ATOM 867 C CA . SER A 1 106 ? 14.763 0.405 -11.059 1.00 65.56 106 SER A CA 1
ATOM 868 C C . SER A 1 106 ? 13.738 -0.644 -11.489 1.00 65.56 106 SER A C 1
ATOM 870 O O . SER A 1 106 ? 12.763 -0.853 -10.771 1.00 65.56 106 SER A O 1
ATOM 872 N N . ASN A 1 107 ? 13.997 -1.393 -12.567 1.00 69.94 107 ASN A N 1
ATOM 873 C CA . ASN A 1 107 ? 13.142 -2.511 -12.980 1.00 69.94 107 ASN A CA 1
ATOM 874 C C . ASN A 1 107 ? 13.123 -3.651 -11.954 1.00 69.94 107 ASN A C 1
ATOM 876 O O . ASN A 1 107 ? 12.056 -4.201 -11.686 1.00 69.94 107 ASN A O 1
ATOM 880 N N . LEU A 1 108 ? 14.266 -3.993 -11.347 1.00 72.62 108 LEU A N 1
ATOM 881 C CA . LEU A 1 108 ? 14.330 -4.996 -10.280 1.00 72.62 108 LEU A CA 1
ATOM 882 C C . LEU A 1 108 ? 13.569 -4.528 -9.030 1.00 72.62 108 LEU A C 1
ATOM 884 O O . LEU A 1 108 ? 12.818 -5.296 -8.432 1.00 72.62 108 LEU A O 1
ATOM 888 N N . ALA A 1 109 ? 13.720 -3.261 -8.638 1.00 71.00 109 ALA A N 1
ATOM 889 C CA . ALA A 1 109 ? 12.974 -2.696 -7.517 1.00 71.00 109 ALA A CA 1
ATOM 890 C C . ALA A 1 109 ? 11.460 -2.710 -7.785 1.00 71.00 109 ALA A C 1
ATOM 892 O O . ALA A 1 109 ? 10.683 -3.086 -6.904 1.00 71.00 109 ALA A O 1
ATOM 893 N N . LEU A 1 110 ? 11.039 -2.371 -9.009 1.00 71.56 110 LEU A N 1
ATOM 894 C CA . LEU A 1 110 ? 9.634 -2.397 -9.401 1.00 71.56 110 LEU A CA 1
ATOM 895 C C . LEU A 1 110 ? 9.071 -3.820 -9.378 1.00 71.56 110 LEU A C 1
ATOM 897 O O . LEU A 1 110 ? 8.015 -4.049 -8.792 1.00 71.56 110 LEU A O 1
ATOM 901 N N . THR A 1 111 ? 9.774 -4.799 -9.954 1.00 73.31 111 THR A N 1
ATOM 902 C CA . THR A 1 111 ? 9.320 -6.198 -9.944 1.00 73.31 111 THR A CA 1
ATOM 903 C C . THR A 1 111 ? 9.259 -6.758 -8.526 1.00 73.31 111 THR A C 1
ATOM 905 O O . THR A 1 111 ? 8.257 -7.379 -8.173 1.00 73.31 111 THR A O 1
ATOM 908 N N . VAL A 1 112 ? 10.252 -6.478 -7.675 1.00 76.81 112 VAL A N 1
ATOM 909 C CA . VAL A 1 112 ? 10.237 -6.864 -6.253 1.00 76.81 112 VAL A CA 1
ATOM 910 C C . VAL A 1 112 ? 9.037 -6.251 -5.532 1.00 76.81 112 VAL A C 1
ATOM 912 O O . VAL A 1 112 ? 8.325 -6.965 -4.823 1.00 76.81 112 VAL A O 1
ATOM 915 N N . LEU A 1 113 ? 8.745 -4.965 -5.751 1.00 76.62 113 LEU A N 1
ATOM 916 C CA . LEU A 1 113 ? 7.561 -4.318 -5.185 1.00 76.62 113 LEU A CA 1
ATOM 917 C C . LEU A 1 113 ? 6.269 -4.953 -5.711 1.00 76.62 113 LEU A C 1
ATOM 919 O O . LEU A 1 113 ? 5.377 -5.245 -4.917 1.00 76.62 113 LEU A O 1
ATOM 923 N N . LEU A 1 114 ? 6.148 -5.222 -7.011 1.00 75.38 114 LEU A N 1
ATOM 924 C CA . LEU A 1 114 ? 4.955 -5.830 -7.610 1.00 75.38 114 LEU A CA 1
ATOM 925 C C . LEU A 1 114 ? 4.702 -7.252 -7.081 1.00 75.38 114 LEU A C 1
ATOM 927 O O . LEU A 1 114 ? 3.563 -7.587 -6.728 1.00 75.38 114 LEU A O 1
ATOM 931 N N . VAL A 1 115 ? 5.753 -8.067 -6.962 1.00 78.69 115 VAL A N 1
ATOM 932 C CA . VAL A 1 115 ? 5.697 -9.426 -6.400 1.00 78.69 115 VAL A CA 1
ATOM 933 C C . VAL A 1 115 ? 5.345 -9.375 -4.914 1.00 78.69 115 VAL A C 1
ATOM 935 O O . VAL A 1 115 ? 4.395 -10.035 -4.488 1.00 78.69 115 VAL A O 1
ATOM 938 N N . TRP A 1 116 ? 6.027 -8.534 -4.132 1.00 79.06 116 TRP A N 1
ATOM 939 C CA . TRP A 1 116 ? 5.761 -8.364 -2.702 1.00 79.06 116 TRP A CA 1
ATOM 940 C C . TRP A 1 116 ? 4.342 -7.856 -2.427 1.00 79.06 116 TRP A C 1
ATOM 942 O O . TRP A 1 116 ? 3.651 -8.366 -1.545 1.00 79.06 116 TRP A O 1
ATOM 952 N N . GLY A 1 117 ? 3.862 -6.898 -3.224 1.00 78.44 117 GLY A N 1
ATOM 953 C CA . GLY A 1 117 ? 2.496 -6.384 -3.140 1.00 78.44 117 GLY A CA 1
ATOM 954 C C . GLY A 1 117 ? 1.448 -7.462 -3.418 1.00 78.44 117 GLY A C 1
ATOM 955 O O . GLY A 1 117 ? 0.415 -7.508 -2.750 1.00 78.44 117 GLY A O 1
ATOM 956 N N . SER A 1 118 ? 1.725 -8.36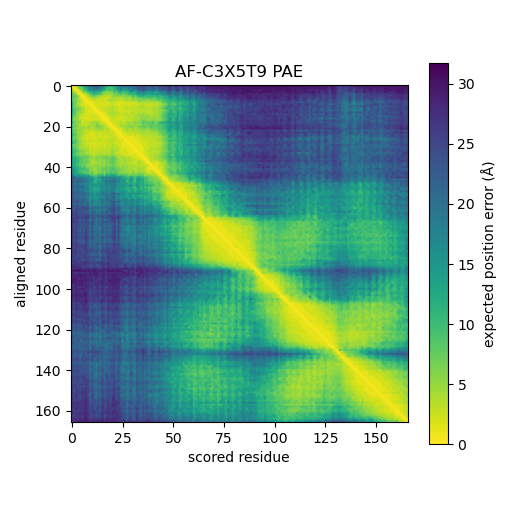8 -4.359 1.00 76.88 118 SER A N 1
ATOM 957 C CA . SER A 1 118 ? 0.858 -9.512 -4.672 1.00 76.88 118 SER A CA 1
ATOM 958 C C . SER A 1 118 ? 0.874 -10.563 -3.554 1.00 76.88 118 SER A C 1
ATOM 960 O O . SER A 1 118 ? -0.185 -11.041 -3.144 1.00 76.88 118 SER A O 1
ATOM 962 N N . ALA A 1 119 ? 2.050 -10.863 -2.995 1.00 80.31 119 ALA A N 1
ATOM 963 C CA . ALA A 1 119 ? 2.207 -11.784 -1.870 1.00 80.31 119 ALA A CA 1
ATOM 964 C C . ALA A 1 119 ? 1.497 -11.276 -0.604 1.00 80.31 119 ALA A C 1
ATOM 966 O O . ALA A 1 119 ? 0.733 -12.017 0.016 1.00 80.31 119 ALA A O 1
ATOM 967 N N . MET A 1 120 ? 1.670 -9.996 -0.255 1.00 79.19 120 MET A N 1
ATOM 968 C CA . MET A 1 120 ? 0.972 -9.384 0.880 1.00 79.19 120 MET A CA 1
ATOM 969 C C . MET A 1 120 ? -0.542 -9.382 0.675 1.00 79.19 120 MET A C 1
ATOM 971 O O . MET A 1 120 ? -1.289 -9.735 1.581 1.00 79.19 120 MET A O 1
ATOM 975 N N . ARG A 1 121 ? -1.021 -9.080 -0.533 1.00 78.00 121 ARG A N 1
ATOM 976 C CA . ARG A 1 121 ? -2.447 -9.175 -0.874 1.00 78.00 121 ARG A CA 1
ATOM 977 C C . ARG A 1 121 ? -3.024 -10.567 -0.606 1.00 78.00 121 ARG A C 1
ATOM 979 O O . ARG A 1 121 ? -4.048 -10.674 0.066 1.00 78.00 121 ARG A O 1
ATOM 986 N N . LEU A 1 122 ? -2.356 -11.619 -1.077 1.00 79.25 122 LEU A N 1
ATOM 987 C CA . LEU A 1 122 ? -2.780 -13.002 -0.834 1.00 79.25 122 LEU A CA 1
ATOM 988 C C . LEU A 1 122 ? -2.738 -13.362 0.654 1.00 79.25 122 LEU A C 1
ATOM 990 O O . LEU A 1 122 ? -3.682 -13.965 1.160 1.00 79.25 122 LEU A O 1
ATOM 994 N N . PHE A 1 123 ? -1.687 -12.945 1.365 1.00 83.25 123 PHE A N 1
ATOM 995 C CA . PHE A 1 123 ? -1.547 -13.178 2.800 1.00 83.25 123 PHE A CA 1
ATOM 996 C C . PHE A 1 123 ? -2.700 -12.561 3.600 1.00 83.25 123 PHE A C 1
ATOM 998 O O . PHE A 1 123 ? -3.321 -13.256 4.403 1.00 83.25 123 PHE A O 1
ATOM 1005 N N . TYR A 1 124 ? -3.023 -11.283 3.367 1.00 78.88 124 TYR A N 1
ATOM 1006 C CA . TYR A 1 124 ? -4.097 -10.594 4.091 1.00 78.88 124 TYR A CA 1
ATOM 1007 C C . TYR A 1 124 ? -5.480 -11.136 3.742 1.00 78.88 124 TYR A C 1
ATOM 1009 O O . TYR A 1 124 ? -6.287 -11.323 4.650 1.00 78.88 124 TYR A O 1
ATOM 1017 N N . TRP A 1 125 ? -5.737 -11.450 2.469 1.00 78.19 125 TRP A N 1
ATOM 1018 C CA . TRP A 1 125 ? -6.985 -12.093 2.052 1.00 78.19 125 TRP A CA 1
ATOM 1019 C C . TRP A 1 125 ? -7.172 -13.461 2.727 1.00 78.19 125 TRP A C 1
ATOM 1021 O O . TRP A 1 125 ? -8.226 -13.750 3.293 1.00 78.19 125 TRP A O 1
ATOM 1031 N N . TYR A 1 126 ? -6.118 -14.281 2.745 1.00 81.44 126 TYR A N 1
ATOM 1032 C CA . TYR A 1 126 ? -6.128 -15.574 3.426 1.00 81.44 126 TYR A CA 1
ATOM 1033 C C . TYR A 1 126 ? -6.359 -15.425 4.939 1.00 81.44 126 TYR A C 1
ATOM 1035 O O . TYR A 1 126 ? -7.167 -16.148 5.527 1.00 81.44 126 TYR A O 1
ATOM 1043 N N . LYS A 1 127 ? -5.685 -14.460 5.578 1.00 79.44 127 LYS A N 1
ATOM 1044 C CA . LYS A 1 127 ? -5.840 -14.170 7.010 1.00 79.44 127 LYS A CA 1
ATOM 1045 C C . LYS A 1 127 ? -7.238 -13.669 7.360 1.00 79.44 127 LYS A C 1
ATOM 1047 O O . LYS A 1 127 ? -7.766 -14.096 8.387 1.00 79.44 127 LYS A O 1
ATOM 1052 N N . GLU A 1 128 ? -7.824 -12.793 6.545 1.00 76.19 128 GLU A N 1
ATOM 1053 C CA . GLU A 1 128 ? -9.176 -12.262 6.747 1.00 76.19 128 GLU A CA 1
ATOM 1054 C C . GLU A 1 128 ? -10.217 -13.387 6.715 1.00 76.19 128 GLU A C 1
ATOM 1056 O O . GLU A 1 128 ? -11.029 -13.485 7.630 1.00 76.19 128 GLU A O 1
ATOM 1061 N N . ASN A 1 129 ? -10.128 -14.299 5.741 1.00 75.56 129 ASN A N 1
ATOM 1062 C CA . ASN A 1 129 ? -11.079 -15.405 5.599 1.00 75.56 129 ASN A CA 1
ATOM 1063 C C . ASN A 1 129 ? -10.954 -16.486 6.686 1.00 75.56 129 ASN A C 1
ATOM 1065 O O . ASN A 1 129 ? -11.909 -17.222 6.924 1.00 75.56 129 ASN A O 1
ATOM 1069 N N . ARG A 1 130 ? -9.789 -16.615 7.337 1.00 76.56 130 ARG A N 1
ATOM 1070 C CA . ARG A 1 130 ? -9.531 -17.667 8.338 1.00 76.56 130 ARG A CA 1
ATOM 1071 C C . ARG A 1 130 ? -9.609 -17.183 9.791 1.00 76.56 130 ARG A C 1
ATOM 1073 O O . ARG A 1 130 ? -9.625 -18.004 10.705 1.00 76.56 130 ARG A O 1
ATOM 1080 N N . SER A 1 131 ? -9.635 -15.872 10.030 1.00 68.56 131 SER A N 1
ATOM 1081 C CA . SER A 1 131 ? -9.644 -15.307 11.386 1.00 68.56 131 SER A CA 1
ATOM 1082 C C . SER A 1 131 ? -11.075 -15.141 11.903 1.00 68.56 131 SER A C 1
ATOM 1084 O O . SER A 1 131 ? -11.730 -14.150 11.595 1.00 68.56 131 SER A O 1
ATOM 1086 N N . ALA A 1 132 ? -11.539 -16.080 12.733 1.00 62.19 132 ALA A N 1
ATOM 1087 C CA . ALA A 1 132 ? -12.853 -15.998 13.383 1.00 62.19 132 ALA A CA 1
ATOM 1088 C C . ALA A 1 132 ? -12.941 -14.869 14.431 1.00 62.19 132 ALA A C 1
ATOM 1090 O O . ALA A 1 132 ? -14.014 -14.314 14.649 1.00 62.19 132 ALA A O 1
ATOM 1091 N N . ASP A 1 133 ? -11.811 -14.494 15.043 1.00 65.06 133 ASP A N 1
ATOM 1092 C CA . ASP A 1 133 ? -11.829 -13.664 16.250 1.00 65.06 133 ASP A CA 1
ATOM 1093 C C . ASP A 1 133 ? -11.869 -12.149 16.015 1.00 65.06 133 ASP A C 1
ATOM 1095 O O . ASP A 1 133 ? -12.213 -11.447 16.956 1.00 65.06 133 ASP A O 1
ATOM 1099 N N . ASN A 1 134 ? -11.532 -11.622 14.823 1.00 65.00 134 ASN A N 1
ATOM 1100 C CA . ASN A 1 134 ? -11.663 -10.188 14.472 1.00 65.00 134 ASN A CA 1
ATOM 1101 C C . ASN A 1 134 ? -11.312 -9.911 12.984 1.00 65.00 134 ASN A C 1
ATOM 1103 O O . ASN A 1 134 ? -10.161 -9.580 12.672 1.00 65.00 134 ASN A O 1
ATOM 1107 N N . PRO A 1 135 ? -12.272 -9.993 12.043 1.00 66.56 135 PRO A N 1
ATOM 1108 C CA . PRO A 1 135 ? -12.014 -9.766 10.613 1.00 66.56 135 PRO A CA 1
ATOM 1109 C C . PRO A 1 135 ? -11.640 -8.309 10.272 1.00 66.56 135 PRO A C 1
ATOM 1111 O O . PRO A 1 135 ? -10.894 -8.055 9.328 1.00 66.56 135 PRO A O 1
ATOM 1114 N N . THR A 1 136 ? -12.090 -7.332 11.065 1.00 68.75 136 THR A N 1
ATOM 1115 C CA . THR A 1 136 ? -11.802 -5.899 10.863 1.00 68.75 136 THR A CA 1
ATOM 1116 C C . THR A 1 136 ? -10.331 -5.529 11.073 1.00 68.75 136 THR A C 1
ATOM 1118 O O . THR A 1 136 ? -9.820 -4.666 10.364 1.00 68.75 136 THR A O 1
ATOM 1121 N N . TYR A 1 137 ? -9.617 -6.212 11.974 1.00 74.06 137 TYR A N 1
ATOM 1122 C CA . TYR A 1 137 ? -8.208 -5.917 12.274 1.00 74.06 137 TYR A CA 1
ATOM 1123 C C . TYR A 1 137 ? -7.286 -6.116 11.059 1.00 74.06 137 TYR A C 1
ATOM 1125 O O . TYR A 1 137 ? -6.436 -5.275 10.758 1.00 74.06 137 TYR A O 1
ATOM 1133 N N . TRP A 1 138 ? -7.469 -7.223 10.332 1.00 73.56 138 TRP A N 1
ATOM 1134 C CA . TRP A 1 138 ? -6.665 -7.549 9.150 1.00 73.56 138 TRP A CA 1
ATOM 1135 C C . TRP A 1 138 ? -6.942 -6.583 8.001 1.00 73.56 138 TRP A C 1
ATOM 1137 O O . TRP A 1 138 ? -6.012 -6.142 7.328 1.00 73.56 138 TRP A O 1
ATOM 1147 N N . ARG A 1 139 ? -8.204 -6.179 7.839 1.00 70.62 139 ARG A N 1
ATOM 1148 C CA . ARG A 1 139 ? -8.624 -5.214 6.822 1.00 70.62 139 ARG A CA 1
ATOM 1149 C C . ARG A 1 139 ? -7.997 -3.837 7.030 1.00 70.62 139 ARG A C 1
ATOM 1151 O O . ARG A 1 139 ? -7.486 -3.251 6.079 1.00 70.62 139 ARG A O 1
ATOM 1158 N N . ASP A 1 140 ? -7.985 -3.331 8.260 1.00 73.31 140 ASP A N 1
ATOM 1159 C CA . ASP A 1 140 ? -7.414 -2.012 8.559 1.00 73.31 140 ASP A CA 1
ATOM 1160 C C . ASP A 1 140 ? -5.893 -1.979 8.361 1.00 73.31 140 ASP A C 1
ATOM 1162 O O . ASP A 1 140 ? -5.344 -1.005 7.835 1.00 73.31 140 ASP A O 1
ATOM 1166 N N . ASN A 1 141 ? -5.198 -3.058 8.729 1.00 76.25 141 ASN A N 1
ATOM 1167 C CA . ASN A 1 141 ? -3.757 -3.175 8.512 1.00 76.25 141 ASN A CA 1
ATOM 1168 C C . ASN A 1 141 ? -3.392 -3.365 7.032 1.00 76.25 141 ASN A C 1
ATOM 1170 O O . ASN A 1 141 ? -2.382 -2.812 6.590 1.00 76.25 141 ASN A O 1
ATOM 1174 N N . TYR A 1 142 ? -4.234 -4.049 6.249 1.00 79.94 142 TYR A N 1
ATOM 1175 C CA . TYR A 1 142 ? -4.073 -4.150 4.798 1.00 79.94 142 TYR A CA 1
ATOM 1176 C C . TYR A 1 142 ? -4.047 -2.768 4.132 1.00 79.94 142 TYR A C 1
ATOM 1178 O O . TYR A 1 142 ? -3.159 -2.491 3.330 1.00 79.94 142 TYR A O 1
ATOM 1186 N N . TRP A 1 143 ? -4.955 -1.859 4.502 1.00 72.12 143 TRP A N 1
ATOM 1187 C CA . TRP A 1 143 ? -4.985 -0.506 3.930 1.00 72.12 143 TRP A CA 1
ATOM 1188 C C . TRP A 1 143 ? -3.733 0.314 4.248 1.00 72.12 143 TRP A C 1
ATOM 1190 O O . TRP A 1 143 ? -3.250 1.046 3.384 1.00 72.12 143 TRP A O 1
ATOM 1200 N N . LYS A 1 144 ? -3.179 0.176 5.459 1.00 76.56 144 LYS A N 1
ATOM 1201 C CA . LYS A 1 144 ? -1.919 0.837 5.837 1.00 76.56 144 LYS A CA 1
ATOM 1202 C C . LYS A 1 144 ? -0.751 0.325 4.996 1.00 76.56 144 LYS A C 1
ATOM 1204 O O . LYS A 1 144 ? 0.030 1.126 4.491 1.00 76.56 144 LYS A O 1
ATOM 1209 N N . GLN A 1 145 ? -0.660 -0.992 4.805 1.00 77.62 145 GLN A N 1
ATOM 1210 C CA . GLN A 1 145 ? 0.362 -1.577 3.938 1.00 77.62 145 GLN A CA 1
ATOM 1211 C C . GLN A 1 145 ? 0.165 -1.212 2.468 1.00 77.62 145 GLN A C 1
ATOM 1213 O O . GLN A 1 145 ? 1.141 -0.910 1.793 1.00 77.62 145 GLN A O 1
ATOM 1218 N N . LEU A 1 146 ? -1.073 -1.191 1.972 1.00 79.31 146 LEU A N 1
ATOM 1219 C CA . LEU A 1 146 ? -1.368 -0.802 0.596 1.00 79.31 146 LEU A CA 1
ATOM 1220 C C . LEU A 1 146 ? -0.963 0.651 0.328 1.00 79.31 146 LEU A C 1
ATOM 1222 O O . LEU A 1 146 ? -0.378 0.934 -0.712 1.00 79.31 146 LEU A O 1
ATOM 1226 N N . ALA A 1 147 ? -1.237 1.559 1.268 1.00 77.31 147 ALA A N 1
ATOM 1227 C CA . ALA A 1 147 ? -0.812 2.950 1.168 1.00 77.31 147 ALA A CA 1
ATOM 1228 C C . ALA A 1 147 ? 0.721 3.080 1.160 1.00 77.31 147 ALA A C 1
ATOM 1230 O O . ALA A 1 147 ? 1.263 3.778 0.307 1.00 77.31 147 ALA A O 1
ATOM 1231 N N . ALA A 1 148 ? 1.418 2.371 2.055 1.00 75.56 148 ALA A N 1
ATOM 1232 C CA . ALA A 1 148 ? 2.881 2.348 2.083 1.00 75.56 148 ALA A CA 1
ATOM 1233 C C . ALA A 1 148 ? 3.479 1.765 0.790 1.00 75.56 148 ALA A C 1
ATOM 1235 O O . ALA A 1 148 ? 4.457 2.286 0.264 1.00 75.56 148 ALA A O 1
ATOM 1236 N N . TRP A 1 149 ? 2.858 0.719 0.244 1.00 80.69 149 TRP A N 1
ATOM 1237 C CA . TRP A 1 149 ? 3.266 0.088 -1.008 1.00 80.69 149 TRP A CA 1
ATOM 1238 C C . TRP A 1 149 ? 3.077 1.009 -2.220 1.00 80.69 149 TRP A C 1
ATOM 1240 O O . TRP A 1 149 ? 4.002 1.170 -3.010 1.00 80.69 149 TRP A O 1
ATOM 1250 N N . LEU A 1 150 ? 1.916 1.665 -2.341 1.00 77.81 150 LEU A N 1
ATOM 1251 C CA . LEU A 1 150 ? 1.662 2.650 -3.399 1.00 77.81 150 LEU A CA 1
ATOM 1252 C C . LEU A 1 150 ? 2.633 3.834 -3.311 1.00 77.81 150 LEU A C 1
ATOM 1254 O O . LEU A 1 150 ? 3.141 4.278 -4.336 1.00 77.81 150 LEU A O 1
ATOM 1258 N N . ALA A 1 151 ? 2.929 4.313 -2.099 1.00 77.19 151 ALA A N 1
ATOM 1259 C CA . ALA A 1 151 ? 3.934 5.353 -1.889 1.00 77.19 151 ALA A CA 1
ATOM 1260 C C . ALA A 1 151 ? 5.335 4.892 -2.328 1.00 77.19 151 ALA A C 1
ATOM 1262 O O . ALA A 1 151 ? 6.054 5.663 -2.957 1.00 77.19 151 ALA A O 1
ATOM 1263 N N . GLY A 1 152 ? 5.691 3.631 -2.058 1.00 75.75 152 GLY A N 1
ATOM 1264 C CA . GLY A 1 152 ? 6.934 3.019 -2.527 1.00 75.75 152 GLY A CA 1
ATOM 1265 C C . GLY A 1 152 ? 7.052 2.997 -4.052 1.00 75.75 152 GLY A C 1
ATOM 1266 O O . GLY A 1 152 ? 8.091 3.383 -4.570 1.00 75.75 152 GLY A O 1
ATOM 1267 N N . ILE A 1 153 ? 5.981 2.635 -4.769 1.00 77.06 153 ILE A N 1
ATOM 1268 C CA . ILE A 1 153 ? 5.964 2.642 -6.245 1.00 77.06 153 ILE A CA 1
ATOM 1269 C C . ILE A 1 153 ? 6.142 4.054 -6.799 1.00 77.06 153 ILE A C 1
ATOM 1271 O O . ILE A 1 153 ? 6.973 4.278 -7.673 1.00 77.06 153 ILE A O 1
ATOM 1275 N N . VAL A 1 154 ? 5.381 5.022 -6.281 1.00 75.56 154 VAL A N 1
ATOM 1276 C CA . VAL A 1 154 ? 5.500 6.420 -6.724 1.00 75.56 154 VAL A CA 1
ATOM 1277 C C . VAL A 1 154 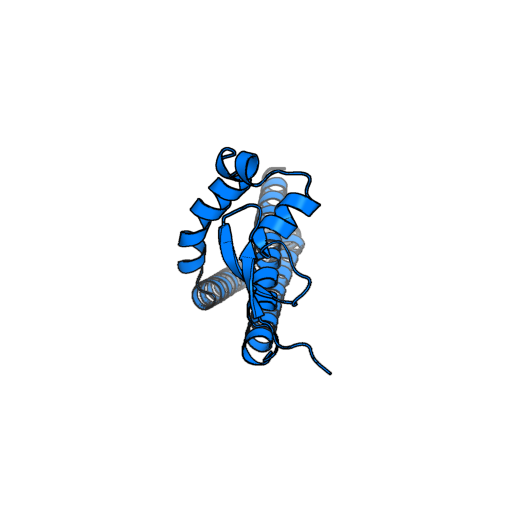? 6.914 6.944 -6.471 1.00 75.56 154 VAL A C 1
ATOM 1279 O O . VAL A 1 154 ? 7.471 7.638 -7.316 1.00 75.56 154 VAL A O 1
ATOM 1282 N N . PHE A 1 155 ? 7.516 6.580 -5.337 1.00 75.19 155 PHE A N 1
ATOM 1283 C CA . PHE A 1 155 ? 8.889 6.946 -5.013 1.00 75.19 155 PHE A CA 1
ATOM 1284 C C . PHE A 1 155 ? 9.906 6.327 -5.983 1.00 75.19 155 PHE A C 1
ATOM 1286 O O . PHE A 1 155 ? 10.794 7.038 -6.445 1.00 75.19 155 PHE A O 1
ATOM 1293 N N . THR A 1 156 ? 9.775 5.040 -6.326 1.00 72.94 156 THR A N 1
ATOM 1294 C CA . THR A 1 156 ? 10.686 4.380 -7.277 1.00 72.94 156 THR A CA 1
ATOM 1295 C C . THR A 1 156 ? 10.563 4.942 -8.690 1.00 72.94 156 THR A C 1
ATOM 1297 O O . THR A 1 156 ? 11.581 5.158 -9.339 1.00 72.94 156 THR A O 1
ATOM 1300 N N . GLU A 1 157 ? 9.344 5.240 -9.144 1.00 69.81 157 GLU A N 1
ATOM 1301 C CA . GLU A 1 157 ? 9.095 5.856 -10.455 1.00 69.81 157 GLU A CA 1
ATOM 1302 C C . GLU A 1 157 ? 9.639 7.291 -10.516 1.00 69.81 157 GLU A C 1
ATOM 1304 O O . GLU A 1 157 ? 10.290 7.681 -11.483 1.00 69.81 157 GLU A O 1
ATOM 1309 N N . PHE A 1 158 ? 9.453 8.076 -9.449 1.00 73.62 158 PHE A N 1
ATOM 1310 C CA . PHE A 1 158 ? 10.022 9.421 -9.351 1.00 73.62 158 PHE A CA 1
ATOM 1311 C C . PHE A 1 158 ? 11.557 9.399 -9.404 1.00 73.62 158 PHE A C 1
ATOM 1313 O O . PHE A 1 158 ? 12.165 10.208 -10.102 1.00 73.62 158 PHE A O 1
ATOM 1320 N N . TRP A 1 159 ? 12.189 8.444 -8.720 1.00 70.69 159 TRP A N 1
ATOM 1321 C CA . TRP A 1 159 ? 13.640 8.260 -8.773 1.00 70.69 159 TRP A CA 1
ATOM 1322 C C . TRP A 1 159 ? 14.133 7.811 -10.152 1.00 70.69 159 TRP A C 1
ATOM 1324 O O . TRP A 1 159 ? 15.155 8.308 -10.622 1.00 70.69 159 TRP A O 1
ATOM 1334 N N . ALA A 1 160 ? 13.405 6.916 -10.823 1.00 64.25 160 ALA A N 1
ATOM 1335 C CA . ALA A 1 160 ? 13.724 6.499 -12.187 1.00 64.25 160 ALA A CA 1
ATOM 1336 C C . ALA A 1 160 ? 13.672 7.683 -13.170 1.00 64.25 160 ALA A C 1
ATOM 1338 O O . ALA A 1 160 ? 14.555 7.819 -14.011 1.00 64.25 160 ALA A O 1
ATOM 1339 N N . MET A 1 161 ? 12.695 8.585 -13.018 1.00 66.88 161 MET A N 1
ATOM 1340 C CA . MET A 1 161 ? 12.606 9.817 -13.811 1.00 66.88 161 MET A CA 1
ATOM 1341 C C . MET A 1 161 ? 13.780 10.770 -13.558 1.00 66.88 161 MET A C 1
ATOM 1343 O O . MET A 1 161 ? 14.284 11.367 -14.504 1.00 66.88 161 MET A O 1
ATOM 1347 N N . ILE A 1 162 ? 14.244 10.903 -12.311 1.00 70.44 162 ILE A N 1
ATOM 1348 C CA . ILE A 1 162 ? 15.428 11.714 -11.983 1.00 70.44 162 ILE A CA 1
ATOM 1349 C C . ILE A 1 162 ? 16.667 11.175 -12.706 1.00 70.44 162 ILE A C 1
ATOM 1351 O O . ILE A 1 162 ? 17.377 11.956 -13.328 1.00 70.44 162 ILE A O 1
ATOM 1355 N N . PHE A 1 163 ? 16.891 9.858 -12.683 1.00 61.81 163 PHE A N 1
ATOM 1356 C CA . PHE A 1 163 ? 18.006 9.221 -13.397 1.00 61.81 163 PHE A CA 1
ATOM 1357 C C . PHE A 1 163 ? 17.916 9.317 -14.924 1.00 61.81 163 PHE A C 1
ATOM 1359 O O . PHE A 1 163 ? 18.919 9.119 -15.594 1.00 61.81 163 PHE A O 1
ATOM 1366 N N . LEU A 1 164 ? 16.730 9.571 -15.483 1.00 57.88 164 LEU A N 1
ATOM 1367 C CA . LEU A 1 164 ? 16.561 9.768 -16.925 1.00 57.88 164 LEU A CA 1
ATOM 1368 C C . LEU A 1 164 ? 16.812 11.205 -17.377 1.00 57.88 164 LEU A C 1
ATOM 1370 O O . LEU A 1 164 ? 17.048 11.438 -18.560 1.00 57.88 164 LEU A O 1
ATOM 1374 N N . VAL A 1 165 ? 16.685 12.163 -16.460 1.00 62.97 165 VAL A N 1
ATOM 1375 C CA . VAL A 1 165 ? 16.828 13.598 -16.739 1.00 62.97 165 VAL A CA 1
ATOM 1376 C C . VAL A 1 165 ? 18.238 14.105 -16.405 1.00 62.97 165 VAL A C 1
ATOM 1378 O O . VAL A 1 165 ? 18.661 15.105 -16.985 1.00 62.97 165 VAL A O 1
ATOM 1381 N N . LEU A 1 166 ? 18.947 13.434 -15.492 1.00 49.88 166 LEU A N 1
ATOM 1382 C CA . LEU A 1 166 ? 20.354 13.673 -15.138 1.00 49.88 166 LEU A CA 1
ATOM 1383 C C . LEU A 1 166 ? 21.296 12.784 -15.950 1.00 49.88 166 LEU A C 1
ATOM 1385 O O . LEU A 1 166 ? 22.355 13.311 -16.355 1.00 49.88 166 LEU A O 1
#

Foldseek 3Di:
DPQFFDWDAAPQPRDTDTHHPPDRHDPVQVVCVVVVHRPVRVVVPDDDPVRVVVVVCVVVVVVVPLVVVLVVLVVVVVVLVVVVVVLVPDPDDPVSVVVCVLCVVLSVQSVVLSVVLVVLSVVLVVCLVPDPPDNVVSVVVNVVVVVVSVVSNVVSVVVSVVSVVD